Protein AF-A0A3R6YRG7-F1 (afdb_monomer)

Solvent-accessible surface area (backbone atoms only — not comparable to full-atom values): 4990 Å² total; per-residue (Å²): 130,86,57,72,64,61,57,50,51,52,50,24,60,74,69,73,43,83,83,73,52,77,65,51,53,52,50,52,50,54,46,50,57,48,70,79,27,92,85,56,48,76,65,56,54,47,64,72,68,54,92,80,59,68,67,63,54,52,57,50,46,56,60,52,47,54,52,52,50,51,54,50,51,51,55,51,54,59,63,73,76,108

Radius of gyration: 17.35 Å; Cα contacts (8 Å, |Δi|>4): 35; chains: 1; bounding box: 56×29×32 Å

Organism: NCBI:txid1303590

Structure (mmCIF, N/CA/C/O backbone):
data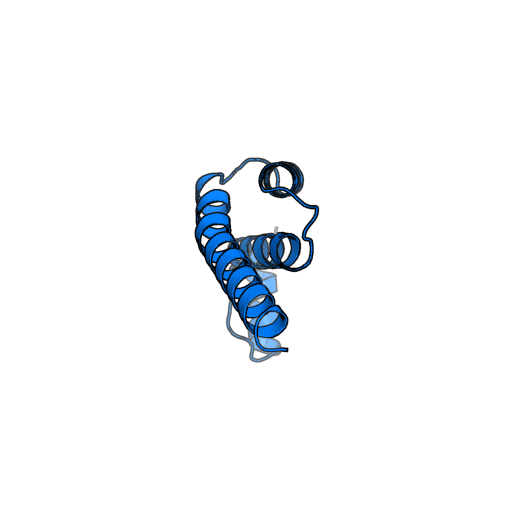_AF-A0A3R6YRG7-F1
#
_entry.id   AF-A0A3R6YRG7-F1
#
loop_
_atom_site.group_PDB
_atom_site.id
_atom_site.type_symbol
_atom_site.label_atom_id
_atom_site.label_alt_id
_atom_site.label_comp_id
_atom_site.label_asym_id
_atom_site.label_entity_id
_atom_site.label_seq_id
_atom_site.pdbx_PDB_ins_code
_atom_site.Cartn_x
_atom_site.Cartn_y
_atom_site.Cartn_z
_atom_site.occupancy
_atom_site.B_iso_or_equiv
_atom_site.auth_seq_id
_atom_site.auth_comp_id
_atom_site.auth_asym_id
_atom_site.auth_atom_id
_atom_site.pdbx_PDB_model_num
ATOM 1 N N . MET A 1 1 ? 25.005 -1.492 -13.301 1.00 49.47 1 MET A N 1
ATOM 2 C CA . MET A 1 1 ? 24.211 -2.382 -12.420 1.00 49.47 1 MET A CA 1
ATOM 3 C C . MET A 1 1 ? 22.985 -2.865 -13.184 1.00 49.47 1 MET A C 1
ATOM 5 O O . MET A 1 1 ? 22.376 -2.033 -13.850 1.00 49.47 1 MET A O 1
ATOM 9 N N . PRO A 1 2 ? 22.615 -4.157 -13.154 1.00 52.62 2 PRO A N 1
ATOM 10 C CA . PRO A 1 2 ? 21.358 -4.586 -13.752 1.00 52.62 2 PRO A CA 1
ATOM 11 C C . PRO A 1 2 ? 20.205 -3.991 -12.934 1.00 52.62 2 PRO A C 1
ATOM 13 O O . PRO A 1 2 ? 20.109 -4.205 -11.730 1.00 52.62 2 PRO A O 1
ATOM 16 N N . GLN A 1 3 ? 19.366 -3.193 -13.592 1.00 75.81 3 GLN A N 1
ATOM 1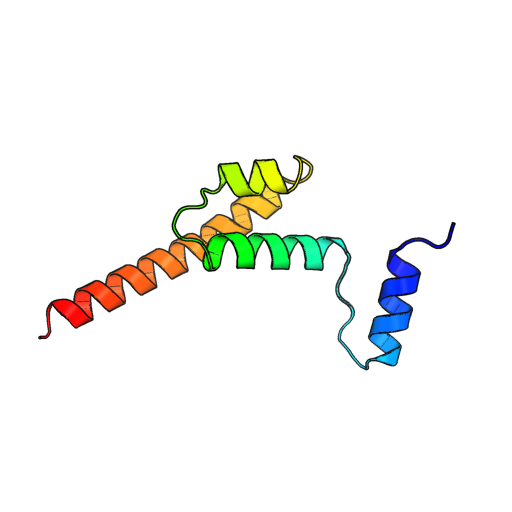7 C CA . GLN A 1 3 ? 18.185 -2.573 -12.991 1.00 75.81 3 GLN A CA 1
ATOM 18 C C . GLN A 1 3 ? 17.286 -3.679 -12.387 1.00 75.81 3 GLN A C 1
ATOM 20 O O . GLN A 1 3 ? 17.035 -4.666 -13.088 1.00 75.81 3 GLN A O 1
ATOM 25 N N . PRO A 1 4 ? 16.748 -3.534 -11.157 1.00 76.50 4 PRO A N 1
ATOM 26 C CA . PRO A 1 4 ? 15.887 -4.531 -10.492 1.00 76.50 4 PRO A CA 1
ATOM 27 C C . PRO A 1 4 ? 14.740 -5.053 -11.373 1.00 76.50 4 PRO A C 1
ATOM 29 O O . PRO A 1 4 ? 14.339 -6.213 -11.301 1.00 76.50 4 PRO A O 1
ATOM 32 N N . ARG A 1 5 ? 14.265 -4.202 -12.288 1.00 82.00 5 ARG A N 1
ATOM 33 C CA . ARG A 1 5 ? 13.263 -4.511 -13.309 1.00 82.00 5 ARG A CA 1
ATOM 34 C C . ARG A 1 5 ? 13.654 -5.667 -14.236 1.00 82.00 5 ARG A C 1
ATOM 36 O O . ARG A 1 5 ? 12.805 -6.482 -14.577 1.00 82.00 5 ARG A O 1
ATOM 43 N N . ASN A 1 6 ? 14.913 -5.749 -14.660 1.00 84.88 6 ASN A N 1
ATOM 44 C CA . ASN A 1 6 ? 15.346 -6.766 -15.623 1.00 84.88 6 ASN A CA 1
ATOM 45 C C . ASN A 1 6 ? 15.359 -8.160 -14.990 1.00 84.88 6 ASN A C 1
ATOM 47 O O . ASN A 1 6 ? 15.002 -9.139 -15.643 1.00 84.88 6 ASN A O 1
ATOM 51 N N . TRP A 1 7 ? 15.720 -8.239 -13.709 1.00 87.25 7 TRP A N 1
ATOM 52 C CA . TRP A 1 7 ? 15.654 -9.476 -12.938 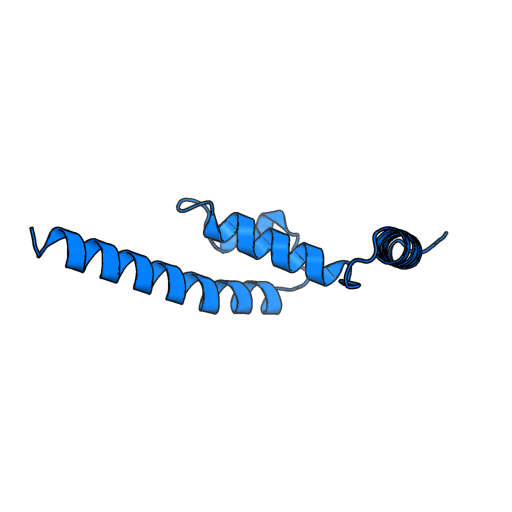1.00 87.25 7 TRP A CA 1
ATOM 53 C C . TRP A 1 7 ? 14.207 -9.927 -12.728 1.00 87.25 7 TRP A C 1
ATOM 55 O O . TRP A 1 7 ? 13.877 -11.075 -13.020 1.00 87.25 7 TRP A O 1
ATOM 65 N N . LEU A 1 8 ? 13.331 -8.994 -12.347 1.00 86.75 8 LEU A N 1
ATOM 66 C CA . LEU A 1 8 ? 11.899 -9.237 -12.184 1.00 86.75 8 LEU A CA 1
ATOM 67 C C . LEU A 1 8 ? 11.257 -9.798 -13.461 1.00 86.75 8 LEU A C 1
ATOM 69 O O . LEU A 1 8 ? 10.568 -10.812 -13.417 1.00 86.75 8 LEU A O 1
ATOM 73 N N . ILE A 1 9 ? 11.530 -9.176 -14.612 1.00 87.75 9 ILE A N 1
ATOM 74 C CA . ILE A 1 9 ? 11.010 -9.629 -15.910 1.00 87.75 9 ILE A CA 1
ATOM 75 C C . ILE A 1 9 ? 11.526 -11.025 -16.249 1.00 87.75 9 ILE A C 1
ATOM 77 O O . ILE A 1 9 ? 10.765 -11.853 -16.747 1.00 87.75 9 ILE A O 1
ATOM 81 N N . LYS A 1 10 ? 12.811 -11.296 -15.995 1.00 90.81 10 LYS A N 1
ATOM 82 C CA . LYS A 1 10 ? 13.406 -12.605 -16.275 1.00 90.81 10 LYS A CA 1
ATOM 83 C C . LYS A 1 10 ? 12.744 -13.699 -15.436 1.00 90.81 10 LYS A C 1
ATOM 85 O O . LYS A 1 10 ? 12.366 -14.722 -15.993 1.00 90.81 10 LYS A O 1
ATOM 90 N N . ILE A 1 11 ? 12.561 -13.469 -14.136 1.00 90.88 11 ILE A N 1
ATOM 91 C CA . ILE A 1 11 ? 11.896 -14.425 -13.240 1.00 90.88 11 ILE A CA 1
ATOM 92 C C . ILE A 1 11 ? 10.430 -14.617 -13.626 1.00 90.88 11 ILE A C 1
ATOM 94 O O . ILE A 1 11 ? 9.998 -15.756 -13.761 1.00 90.88 11 ILE A O 1
ATOM 98 N N . ALA A 1 12 ? 9.679 -13.535 -13.851 1.00 90.56 12 ALA A N 1
ATOM 99 C CA . ALA A 1 12 ? 8.261 -13.621 -14.204 1.00 90.56 12 ALA A CA 1
ATOM 100 C C . ALA A 1 12 ? 8.044 -14.444 -15.482 1.00 90.56 12 ALA A C 1
ATOM 102 O O . ALA A 1 12 ? 7.167 -15.302 -15.521 1.00 90.56 12 ALA A O 1
ATOM 103 N N . LYS A 1 13 ? 8.902 -14.256 -16.496 1.00 91.50 13 LYS A N 1
ATOM 104 C CA . LYS A 1 13 ? 8.872 -15.061 -17.726 1.00 91.50 13 LYS A CA 1
ATOM 105 C C . LYS A 1 13 ? 9.197 -16.534 -17.480 1.00 91.50 13 LYS A C 1
ATOM 107 O O . LYS A 1 13 ? 8.523 -17.389 -18.037 1.00 91.50 13 LYS A O 1
ATOM 112 N N . LEU A 1 14 ? 10.202 -16.834 -16.654 1.00 94.38 14 LEU A N 1
ATOM 113 C CA . LEU A 1 14 ? 10.556 -18.217 -16.303 1.00 94.38 14 LEU A CA 1
ATOM 114 C C . LEU A 1 14 ? 9.439 -18.922 -15.522 1.00 94.38 14 LEU A C 1
ATOM 116 O O . LEU A 1 14 ? 9.218 -20.110 -15.714 1.00 94.38 14 LEU A O 1
ATOM 120 N N . ALA A 1 15 ? 8.732 -18.187 -14.665 1.00 93.25 15 ALA A N 1
ATOM 121 C CA . ALA A 1 15 ? 7.619 -18.695 -13.870 1.00 93.25 15 ALA A CA 1
ATOM 122 C C . ALA A 1 15 ? 6.271 -18.696 -14.620 1.00 93.25 15 ALA A C 1
ATOM 124 O O . ALA A 1 15 ? 5.261 -19.076 -14.036 1.00 93.25 15 ALA A O 1
ATOM 125 N N . ASN A 1 16 ? 6.236 -18.254 -15.884 1.00 94.12 16 ASN A N 1
ATOM 126 C CA . ASN A 1 16 ? 5.013 -18.055 -16.669 1.00 94.12 16 ASN A CA 1
ATOM 127 C C . ASN A 1 16 ? 3.957 -17.180 -15.956 1.00 94.12 16 ASN A C 1
ATOM 129 O O . ASN A 1 16 ? 2.756 -17.437 -16.025 1.00 94.12 16 ASN A O 1
ATOM 133 N N . LEU A 1 17 ? 4.419 -16.147 -15.246 1.00 91.06 17 LEU A N 1
ATOM 134 C CA . LEU A 1 17 ? 3.583 -15.214 -14.495 1.00 91.06 17 LEU A CA 1
ATOM 135 C C . LEU A 1 17 ? 3.396 -13.891 -15.251 1.00 91.06 17 LEU A C 1
ATOM 137 O O . LEU A 1 17 ? 4.299 -13.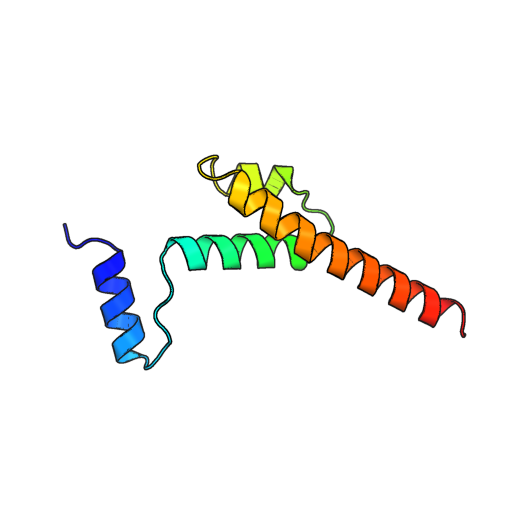450 -15.974 1.00 91.06 17 LEU A O 1
ATOM 141 N N . PRO A 1 18 ? 2.257 -13.204 -15.044 1.00 88.88 18 PRO A N 1
ATOM 142 C CA . PRO A 1 18 ? 2.065 -11.856 -15.558 1.00 88.88 18 PRO A CA 1
ATOM 143 C C . PRO A 1 18 ? 3.135 -10.908 -15.001 1.00 88.88 18 PRO A C 1
ATOM 145 O O . PRO A 1 18 ? 3.501 -10.951 -13.825 1.00 88.88 18 PRO A O 1
ATOM 148 N N . ILE A 1 19 ? 3.649 -10.030 -15.863 1.00 88.62 19 ILE A N 1
ATOM 149 C CA . ILE A 1 19 ? 4.698 -9.081 -15.487 1.00 88.62 19 ILE A CA 1
ATOM 150 C C . ILE A 1 19 ? 4.057 -7.900 -14.758 1.00 88.62 19 ILE A C 1
ATOM 152 O O . ILE A 1 19 ? 3.388 -7.069 -15.369 1.00 88.62 19 ILE A O 1
ATOM 156 N N . ILE A 1 20 ? 4.323 -7.800 -13.460 1.00 86.50 20 ILE A N 1
ATOM 157 C CA . ILE A 1 20 ? 3.934 -6.662 -12.621 1.00 86.50 20 ILE A CA 1
ATOM 158 C C . ILE A 1 20 ? 5.140 -5.721 -12.482 1.00 86.50 20 ILE A C 1
ATOM 160 O O . ILE A 1 20 ? 6.293 -6.145 -12.568 1.00 86.50 20 ILE A O 1
ATOM 164 N N . THR A 1 21 ? 4.907 -4.420 -12.307 1.00 85.88 21 THR A N 1
ATOM 165 C CA . THR A 1 21 ? 5.989 -3.458 -12.044 1.00 85.88 21 THR A CA 1
ATOM 166 C C . THR A 1 21 ? 6.413 -3.499 -10.573 1.00 85.88 21 THR A C 1
ATOM 168 O O . THR A 1 21 ? 5.640 -3.880 -9.700 1.00 85.88 21 THR A O 1
ATOM 171 N N . VAL A 1 22 ? 7.627 -3.034 -10.256 1.00 80.44 22 VAL A N 1
ATOM 172 C CA . VAL A 1 22 ? 8.078 -2.895 -8.854 1.00 80.44 22 VAL A CA 1
ATOM 173 C C . VAL A 1 22 ? 7.129 -1.993 -8.041 1.00 80.44 22 VAL A C 1
ATOM 175 O O . VAL A 1 22 ? 6.869 -2.265 -6.873 1.00 80.44 22 VAL A O 1
ATOM 178 N N . HIS A 1 23 ? 6.547 -0.968 -8.676 1.00 79.00 23 HIS A N 1
ATOM 179 C CA . HIS A 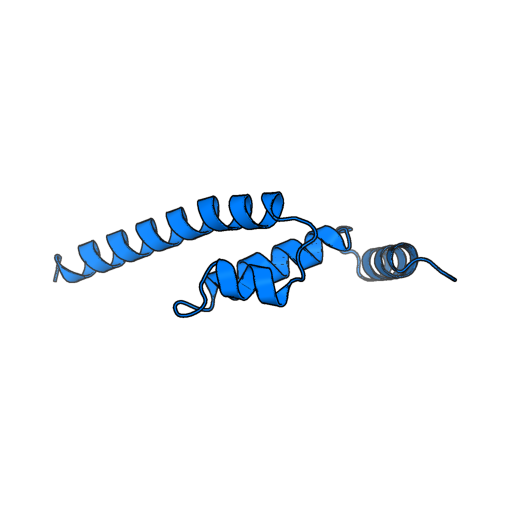1 23 ? 5.518 -0.119 -8.065 1.00 79.00 23 HIS A CA 1
ATOM 180 C C . HIS A 1 23 ? 4.201 -0.876 -7.835 1.00 79.00 23 HIS A C 1
ATOM 182 O O . HIS A 1 23 ? 3.609 -0.742 -6.769 1.00 79.00 23 HIS A O 1
ATOM 188 N N . GLY A 1 24 ? 3.792 -1.751 -8.760 1.00 79.62 24 GLY A N 1
ATOM 189 C CA . GLY A 1 24 ? 2.623 -2.619 -8.587 1.00 79.62 24 GLY A CA 1
ATOM 190 C C . GLY A 1 24 ? 2.722 -3.498 -7.339 1.00 79.62 24 GLY A C 1
ATOM 191 O O . GLY A 1 24 ? 1.793 -3.525 -6.540 1.00 79.62 24 GLY A O 1
ATOM 192 N N . PHE A 1 25 ? 3.884 -4.112 -7.092 1.00 83.06 25 PHE A N 1
ATOM 193 C CA . PHE A 1 25 ? 4.115 -4.869 -5.854 1.00 83.06 25 PHE A CA 1
ATOM 194 C C . PHE A 1 25 ? 3.999 -4.001 -4.596 1.00 83.06 25 PHE A C 1
ATOM 196 O O . PHE A 1 25 ? 3.438 -4.441 -3.592 1.00 83.06 25 PHE A O 1
ATOM 203 N N . ARG A 1 26 ? 4.478 -2.751 -4.649 1.00 79.69 26 ARG A N 1
ATOM 204 C CA . ARG A 1 26 ? 4.334 -1.791 -3.545 1.00 79.69 26 ARG A CA 1
ATOM 205 C C . ARG A 1 26 ? 2.861 -1.461 -3.266 1.00 79.69 26 ARG A C 1
ATOM 207 O O . ARG A 1 26 ? 2.494 -1.344 -2.100 1.00 79.69 26 ARG A O 1
ATOM 214 N N . HIS A 1 27 ? 2.016 -1.362 -4.295 1.00 78.94 27 HIS A N 1
ATOM 215 C CA . HIS A 1 27 ? 0.570 -1.141 -4.137 1.00 78.94 27 HIS A CA 1
ATOM 216 C C . HIS A 1 27 ? -0.148 -2.354 -3.560 1.00 78.94 27 HIS A C 1
ATOM 218 O O . HIS A 1 27 ? -0.942 -2.207 -2.631 1.00 78.94 27 HIS A O 1
ATOM 224 N N . THR A 1 28 ? 0.163 -3.552 -4.056 1.00 83.00 28 THR A N 1
ATOM 225 C CA . THR A 1 28 ? -0.396 -4.795 -3.515 1.00 83.00 28 THR A CA 1
ATOM 226 C C . THR A 1 28 ? -0.041 -4.948 -2.038 1.00 83.00 28 THR A C 1
ATOM 228 O O . THR A 1 28 ? -0.919 -5.225 -1.228 1.00 83.00 28 THR A O 1
ATOM 231 N N . HIS A 1 29 ? 1.213 -4.682 -1.662 1.00 83.31 29 HIS A N 1
ATOM 232 C CA . HIS A 1 29 ? 1.635 -4.725 -0.263 1.00 83.31 29 HIS A CA 1
ATOM 233 C C . HIS A 1 29 ? 0.866 -3.728 0.618 1.00 83.31 29 HIS A C 1
ATOM 235 O O . HIS A 1 29 ? 0.409 -4.097 1.695 1.00 83.31 29 HIS A O 1
ATOM 241 N N . ALA A 1 30 ? 0.701 -2.485 0.158 1.00 78.62 30 ALA A N 1
ATOM 242 C CA . ALA A 1 30 ? -0.038 -1.454 0.886 1.00 78.62 30 ALA A CA 1
ATOM 243 C C . ALA A 1 30 ? -1.512 -1.833 1.101 1.00 78.62 30 ALA A C 1
ATOM 245 O O . ALA A 1 30 ? -2.041 -1.652 2.195 1.00 78.62 30 ALA A O 1
ATOM 246 N N . THR A 1 31 ? -2.142 -2.383 0.061 1.00 77.12 31 THR A N 1
ATOM 247 C CA . THR A 1 31 ? -3.546 -2.811 0.088 1.00 77.12 31 THR A CA 1
ATOM 248 C C . THR A 1 31 ? -3.740 -3.956 1.077 1.00 77.12 31 THR A C 1
ATOM 250 O O . THR A 1 31 ? -4.565 -3.839 1.974 1.00 77.12 31 THR A O 1
ATOM 253 N N . LEU A 1 32 ? -2.923 -5.013 0.986 1.00 81.94 32 LEU A N 1
ATOM 254 C CA . LEU A 1 32 ? -2.997 -6.163 1.898 1.00 81.94 32 LEU A CA 1
ATOM 255 C C . LEU A 1 32 ? -2.769 -5.758 3.355 1.00 81.94 32 LEU A C 1
ATOM 257 O O . LEU A 1 32 ? -3.530 -6.143 4.234 1.00 81.94 32 LEU A O 1
ATOM 261 N N . LEU A 1 33 ? -1.756 -4.930 3.614 1.00 78.31 33 LEU A N 1
ATOM 262 C CA . LEU A 1 33 ? -1.415 -4.512 4.972 1.00 78.31 33 LEU A CA 1
ATOM 263 C C . LEU A 1 33 ? -2.522 -3.667 5.623 1.00 78.31 33 LEU A C 1
ATOM 265 O O . LEU A 1 33 ? -2.696 -3.718 6.840 1.00 78.31 33 LEU A O 1
ATOM 269 N N . TYR A 1 34 ? -3.267 -2.899 4.828 1.00 74.88 34 TYR A N 1
ATOM 270 C CA . TYR A 1 34 ? -4.427 -2.158 5.311 1.00 74.88 34 TYR A CA 1
ATOM 271 C C . TYR A 1 34 ? -5.670 -3.047 5.455 1.00 74.88 34 TYR A C 1
ATOM 273 O O . TYR A 1 34 ? -6.439 -2.866 6.399 1.00 74.88 34 TYR A O 1
ATOM 281 N N . ASP A 1 35 ? -5.891 -3.987 4.539 1.00 76.75 35 ASP A N 1
ATOM 282 C CA . ASP A 1 35 ? -7.081 -4.841 4.544 1.00 76.75 35 ASP A CA 1
ATOM 283 C C . ASP A 1 35 ? -7.039 -5.887 5.669 1.00 76.75 35 ASP A C 1
ATOM 285 O O . ASP A 1 35 ? -7.997 -6.030 6.429 1.00 76.75 35 ASP A O 1
ATOM 289 N N . GLU A 1 36 ? -5.886 -6.531 5.870 1.00 79.62 36 GLU A N 1
ATOM 290 C CA . GLU A 1 36 ? -5.686 -7.559 6.901 1.00 79.62 36 GLU A CA 1
ATOM 291 C C . GLU A 1 36 ? -5.654 -6.996 8.327 1.00 79.62 36 GLU A C 1
ATOM 293 O O . GLU A 1 36 ? -5.792 -7.747 9.294 1.00 79.62 36 GLU A O 1
ATOM 298 N N . ASN A 1 37 ? -5.464 -5.682 8.488 1.00 73.25 37 ASN A N 1
ATOM 299 C CA . ASN A 1 37 ? -5.247 -5.090 9.797 1.00 73.25 37 ASN A CA 1
ATOM 300 C C . ASN A 1 37 ? -6.219 -3.946 10.104 1.00 73.25 37 ASN A C 1
ATOM 302 O O . ASN A 1 37 ? -6.074 -2.810 9.654 1.00 73.25 37 ASN A O 1
ATOM 306 N N . SER A 1 38 ? -7.213 -4.245 10.941 1.00 69.00 38 SER A N 1
ATOM 307 C CA . SER A 1 38 ? -8.238 -3.288 11.365 1.00 69.00 38 SER A CA 1
ATOM 308 C C . SER A 1 38 ? -7.723 -2.195 12.305 1.00 69.00 38 SER A C 1
ATOM 310 O O . SER A 1 38 ? -8.433 -1.214 12.514 1.00 69.00 38 SER A O 1
ATOM 312 N N . THR A 1 39 ? -6.533 -2.352 12.896 1.00 72.69 39 THR A N 1
ATOM 313 C CA . THR A 1 39 ? -5.934 -1.346 13.793 1.00 72.69 39 THR A CA 1
ATOM 314 C C . THR A 1 39 ? -4.917 -0.451 13.093 1.00 72.69 39 THR A C 1
ATOM 316 O O . THR A 1 39 ? -4.538 0.579 13.647 1.00 72.69 39 THR A O 1
ATOM 319 N N . ILE A 1 40 ? -4.498 -0.801 11.874 1.00 73.75 40 ILE A N 1
ATOM 320 C CA . ILE A 1 40 ? -3.572 0.012 11.090 1.00 73.75 40 ILE A CA 1
ATOM 321 C C . ILE A 1 40 ? -4.338 1.140 10.406 1.00 73.75 40 ILE A C 1
ATOM 323 O O . ILE A 1 40 ? -5.285 0.921 9.646 1.00 73.75 40 ILE A O 1
ATOM 327 N N . THR A 1 41 ? -3.896 2.371 10.652 1.00 73.81 41 THR A N 1
ATOM 328 C CA . THR A 1 41 ? -4.467 3.547 10.002 1.00 73.81 41 THR A CA 1
ATOM 329 C C . THR A 1 41 ? -3.771 3.838 8.676 1.00 73.81 41 THR A C 1
ATOM 331 O O . THR A 1 41 ? -2.622 3.464 8.433 1.00 73.81 41 THR A O 1
ATOM 334 N N . ALA A 1 42 ? -4.445 4.607 7.825 1.00 68.94 42 ALA A N 1
ATOM 335 C CA . ALA A 1 42 ? -3.877 5.130 6.588 1.00 68.94 42 ALA A CA 1
ATOM 336 C C . ALA A 1 42 ? -2.542 5.884 6.792 1.00 68.94 42 ALA A C 1
ATOM 338 O O . ALA A 1 42 ? -1.643 5.838 5.949 1.00 68.94 42 ALA A O 1
ATOM 339 N N . LYS A 1 43 ? -2.365 6.556 7.933 1.00 72.81 43 LYS A N 1
ATOM 340 C CA . LYS A 1 43 ? -1.107 7.245 8.254 1.00 72.81 43 LYS A CA 1
ATOM 341 C C . LYS A 1 43 ? 0.031 6.274 8.557 1.00 72.81 43 LYS A C 1
ATOM 343 O O . LYS A 1 43 ? 1.176 6.553 8.205 1.00 72.81 43 LYS A O 1
ATOM 348 N N . ASP A 1 44 ? -0.269 5.133 9.167 1.00 77.12 44 ASP A N 1
ATOM 349 C CA . ASP A 1 44 ? 0.737 4.128 9.513 1.00 77.12 44 ASP A CA 1
ATOM 350 C C . ASP A 1 44 ? 1.299 3.458 8.258 1.00 77.12 44 ASP A C 1
ATOM 352 O O . ASP A 1 44 ? 2.515 3.303 8.121 1.00 77.12 44 ASP A O 1
ATOM 356 N N . VAL A 1 45 ? 0.432 3.154 7.291 1.00 75.19 45 VAL A N 1
ATOM 357 C CA . VAL A 1 45 ? 0.837 2.616 5.985 1.00 75.19 45 VAL A CA 1
ATOM 358 C C . VAL A 1 45 ? 1.637 3.651 5.186 1.00 75.19 45 VAL A C 1
ATOM 360 O O . VAL A 1 45 ? 2.682 3.314 4.627 1.00 75.19 45 VAL A O 1
ATOM 363 N N . GLN A 1 46 ? 1.239 4.931 5.198 1.00 73.56 46 GLN A N 1
ATOM 364 C CA . GLN A 1 46 ? 2.026 6.017 4.588 1.00 73.56 46 GLN A CA 1
ATOM 365 C C . GLN A 1 46 ? 3.434 6.118 5.187 1.00 73.56 46 GLN A C 1
ATOM 367 O O . GLN A 1 46 ? 4.425 6.162 4.451 1.00 73.56 46 GLN A O 1
ATOM 372 N N . LYS A 1 47 ? 3.531 6.089 6.521 1.00 78.88 47 LYS A N 1
ATOM 373 C CA . LYS A 1 47 ? 4.802 6.134 7.251 1.00 78.88 47 LYS A CA 1
ATOM 374 C C . LYS A 1 47 ? 5.674 4.911 6.951 1.00 78.88 47 LYS A C 1
ATOM 376 O O . LYS A 1 47 ? 6.883 5.052 6.783 1.00 78.88 47 LYS A O 1
ATOM 381 N N . ARG A 1 48 ? 5.070 3.722 6.837 1.00 77.56 48 ARG A N 1
ATOM 382 C CA . ARG A 1 48 ? 5.749 2.457 6.504 1.00 77.56 48 ARG A CA 1
ATOM 383 C C . ARG A 1 48 ? 6.323 2.451 5.088 1.00 77.56 48 ARG A C 1
ATOM 385 O O . ARG A 1 48 ? 7.399 1.899 4.879 1.00 77.56 48 ARG A O 1
ATOM 392 N N . LEU A 1 49 ? 5.613 3.041 4.128 1.00 73.94 49 LEU A N 1
ATOM 393 C CA . LEU A 1 49 ? 5.989 3.002 2.714 1.00 73.94 49 LEU A CA 1
ATOM 394 C C . LEU A 1 49 ? 7.025 4.062 2.322 1.00 73.94 49 LEU A C 1
ATOM 396 O O . LEU A 1 49 ? 7.634 3.927 1.264 1.00 73.94 49 LEU A O 1
ATOM 400 N N . GLY A 1 50 ? 7.249 5.090 3.145 1.00 68.00 50 GLY A N 1
ATOM 401 C CA . GLY A 1 50 ? 8.173 6.182 2.830 1.00 68.00 50 GLY A CA 1
ATOM 402 C C . GLY A 1 50 ? 7.592 7.107 1.755 1.00 68.00 50 GLY A C 1
ATOM 403 O O . GLY A 1 50 ? 7.292 6.693 0.636 1.00 68.00 50 GLY A O 1
ATOM 404 N N . HIS A 1 51 ? 7.376 8.368 2.120 1.00 62.91 51 HIS A N 1
ATOM 405 C CA . HIS A 1 51 ? 6.559 9.345 1.397 1.00 62.91 51 HIS A CA 1
ATOM 406 C C . HIS A 1 51 ? 7.120 9.714 0.012 1.00 62.91 51 HIS A C 1
ATOM 408 O O . HIS A 1 51 ? 7.822 10.709 -0.136 1.00 62.91 51 HIS A O 1
ATOM 414 N N . SER A 1 52 ? 6.775 8.952 -1.022 1.00 54.09 52 SER A N 1
ATOM 415 C CA . SER A 1 52 ? 7.026 9.361 -2.414 1.00 54.09 52 SER A CA 1
ATOM 416 C C . SER A 1 52 ? 5.754 9.428 -3.250 1.00 54.09 52 SER A C 1
ATOM 418 O O . SER A 1 52 ? 5.738 10.142 -4.242 1.00 54.09 52 SER A O 1
ATOM 420 N N . ASP A 1 53 ? 4.679 8.743 -2.841 1.00 59.94 53 ASP A N 1
ATOM 421 C CA . ASP A 1 53 ? 3.441 8.708 -3.620 1.00 59.94 53 ASP A CA 1
ATOM 422 C C . ASP A 1 53 ? 2.195 8.692 -2.718 1.00 59.94 53 ASP A C 1
ATOM 424 O O . ASP A 1 53 ? 1.641 7.649 -2.351 1.00 59.94 53 ASP A O 1
ATOM 428 N N . ALA A 1 54 ? 1.795 9.887 -2.279 1.00 58.28 54 ALA A N 1
ATOM 429 C CA . ALA A 1 54 ? 0.598 10.084 -1.465 1.00 58.28 54 ALA A CA 1
ATOM 430 C C . ALA A 1 54 ? -0.688 9.772 -2.251 1.00 58.28 54 ALA A C 1
ATOM 432 O O . ALA A 1 54 ? -1.654 9.286 -1.662 1.00 58.28 54 ALA A O 1
ATOM 433 N N . SER A 1 55 ? -0.673 9.984 -3.569 1.00 61.03 55 SER A N 1
ATOM 434 C CA . SER A 1 55 ? -1.824 9.839 -4.464 1.00 61.03 55 SER A CA 1
ATOM 435 C C . SER A 1 55 ? -2.275 8.389 -4.587 1.00 61.03 55 SER A C 1
ATOM 437 O O . SER A 1 55 ? -3.451 8.079 -4.416 1.00 61.03 55 SER A O 1
ATOM 439 N N . ILE A 1 56 ? -1.326 7.474 -4.786 1.00 63.62 56 ILE A N 1
ATOM 440 C CA . ILE A 1 56 ? -1.582 6.028 -4.759 1.00 63.62 56 ILE A CA 1
ATOM 441 C C . ILE A 1 56 ? -2.162 5.581 -3.424 1.00 63.62 56 ILE A C 1
ATOM 443 O O . ILE A 1 56 ? -3.035 4.718 -3.360 1.00 63.62 56 ILE A O 1
ATOM 447 N N . THR A 1 57 ? -1.632 6.163 -2.354 1.00 62.91 57 THR A N 1
ATOM 448 C CA . THR A 1 57 ? -1.958 5.735 -1.008 1.00 62.91 57 THR A CA 1
ATOM 449 C C . THR A 1 57 ? -3.408 6.113 -0.704 1.00 62.91 57 THR A C 1
ATOM 451 O O . THR A 1 57 ? -4.163 5.285 -0.212 1.00 62.91 57 THR A O 1
ATOM 454 N N . MET A 1 58 ? -3.831 7.307 -1.130 1.00 63.97 58 MET A N 1
ATOM 455 C CA . MET A 1 58 ? -5.213 7.779 -1.038 1.00 63.97 58 MET A CA 1
ATOM 456 C C . MET A 1 58 ? -6.196 6.931 -1.859 1.00 63.97 58 MET A C 1
ATOM 458 O O . MET A 1 58 ? 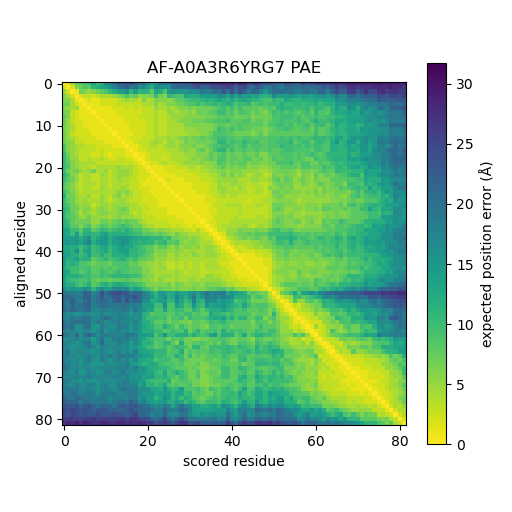-7.243 6.551 -1.344 1.00 63.97 58 MET A O 1
ATOM 462 N N . ASN A 1 59 ? -5.820 6.563 -3.086 1.00 64.75 59 ASN A N 1
ATOM 463 C CA . ASN A 1 59 ? -6.675 5.790 -3.994 1.00 64.75 59 ASN A CA 1
ATOM 464 C C . ASN A 1 59 ? -6.935 4.353 -3.481 1.00 64.75 59 ASN A C 1
ATOM 466 O O . ASN A 1 59 ? -8.037 3.825 -3.599 1.00 64.75 59 ASN A O 1
ATOM 470 N N . ILE A 1 60 ? -5.935 3.725 -2.846 1.00 63.81 60 ILE A N 1
ATOM 471 C CA . ILE A 1 60 ? -6.097 2.418 -2.178 1.00 63.81 60 ILE A CA 1
ATOM 472 C C . ILE A 1 60 ? -7.055 2.530 -0.981 1.00 63.81 60 ILE A C 1
ATOM 474 O O . ILE A 1 60 ? -7.850 1.618 -0.731 1.00 63.81 60 ILE A O 1
ATOM 478 N N . TYR A 1 61 ? -7.001 3.638 -0.237 1.00 64.81 61 TYR A N 1
ATOM 479 C CA . TYR A 1 61 ? -7.863 3.820 0.929 1.00 64.81 61 TYR A CA 1
ATOM 480 C C . TYR A 1 61 ? -9.323 4.018 0.575 1.00 64.81 61 TYR A C 1
ATOM 482 O O . TYR A 1 61 ? -10.149 3.455 1.286 1.00 64.81 61 TYR A O 1
ATOM 490 N N . GLU A 1 62 ? -9.646 4.769 -0.479 1.00 63.50 62 GLU A N 1
ATOM 491 C CA . GLU A 1 62 ? -11.040 4.936 -0.912 1.00 63.50 62 GLU A CA 1
ATOM 492 C C . GLU A 1 62 ? -11.672 3.566 -1.177 1.00 63.50 62 GLU A C 1
ATOM 494 O O . GLU A 1 62 ? -12.627 3.179 -0.505 1.00 63.50 62 GLU A O 1
ATOM 499 N N . HIS A 1 63 ? -11.033 2.751 -2.020 1.00 66.44 63 HIS A N 1
ATOM 500 C CA . HIS A 1 63 ? -11.566 1.437 -2.373 1.00 66.44 63 HIS A CA 1
ATOM 501 C C . HIS A 1 63 ? -11.665 0.466 -1.183 1.00 66.44 63 HIS A C 1
ATOM 503 O O . HIS A 1 63 ? -12.620 -0.305 -1.062 1.00 66.44 63 HIS A O 1
ATOM 509 N N . THR A 1 64 ? -10.677 0.467 -0.286 1.00 65.94 64 THR A N 1
ATOM 510 C CA . THR A 1 64 ? -10.671 -0.485 0.838 1.00 65.94 64 THR A CA 1
ATOM 511 C C . THR A 1 64 ? -11.597 -0.037 1.974 1.00 65.94 64 THR A C 1
ATOM 513 O O . THR A 1 64 ? -12.158 -0.872 2.684 1.00 65.94 64 THR A O 1
ATOM 516 N N . THR A 1 65 ? -11.808 1.272 2.137 1.00 68.94 65 THR A N 1
ATOM 517 C CA . THR A 1 65 ? -12.777 1.818 3.099 1.00 68.94 65 THR A CA 1
ATOM 518 C C . THR A 1 65 ? -14.201 1.449 2.694 1.00 68.94 65 THR A C 1
ATOM 520 O O . THR A 1 65 ? -14.950 0.966 3.543 1.00 68.94 65 THR A O 1
ATOM 523 N N . ASP A 1 66 ? -14.544 1.563 1.409 1.00 72.88 66 ASP A N 1
ATOM 524 C CA . ASP A 1 66 ? -15.857 1.156 0.890 1.00 72.88 66 ASP A CA 1
ATOM 525 C C . ASP A 1 66 ? -16.142 -0.329 1.164 1.00 72.88 66 ASP A C 1
ATOM 527 O O . ASP A 1 66 ? -17.210 -0.688 1.667 1.00 72.88 66 ASP A O 1
ATOM 531 N N . ASN A 1 67 ? -15.150 -1.198 0.936 1.00 72.31 67 ASN A N 1
ATOM 532 C CA . ASN A 1 67 ? -15.258 -2.628 1.241 1.00 72.31 67 ASN A CA 1
ATOM 533 C C . ASN A 1 67 ? -15.421 -2.905 2.745 1.00 72.31 67 ASN A C 1
ATOM 535 O O . ASN A 1 67 ? -16.228 -3.751 3.139 1.00 72.31 67 ASN A O 1
ATOM 539 N N . LYS A 1 68 ? -14.695 -2.188 3.614 1.00 72.31 68 LYS A N 1
ATOM 540 C CA . LYS A 1 68 ? -14.843 -2.314 5.076 1.00 72.31 68 LYS A CA 1
ATOM 541 C C . LYS A 1 68 ? -16.222 -1.858 5.553 1.00 72.31 68 LYS A C 1
ATOM 543 O O . LYS A 1 68 ? -16.802 -2.525 6.411 1.00 72.31 68 LYS A O 1
ATOM 548 N N . ILE A 1 69 ? -16.761 -0.776 4.988 1.00 74.69 69 ILE A N 1
ATOM 549 C CA . ILE A 1 69 ? -18.118 -0.292 5.279 1.00 74.69 69 ILE A CA 1
ATOM 550 C C . ILE A 1 69 ? -19.150 -1.338 4.851 1.00 74.69 69 ILE A C 1
ATOM 552 O O . ILE A 1 69 ? -20.000 -1.710 5.661 1.00 74.69 69 ILE A O 1
ATOM 556 N N . LEU A 1 70 ? -19.038 -1.875 3.634 1.00 77.00 70 LEU A N 1
ATOM 557 C CA . LEU A 1 70 ? -19.934 -2.917 3.131 1.00 77.00 70 LEU A CA 1
ATOM 558 C C . LEU A 1 70 ? -19.904 -4.169 4.021 1.00 77.00 70 LEU A C 1
ATOM 560 O O . LEU A 1 70 ? -20.949 -4.681 4.421 1.00 77.00 70 LEU A O 1
ATOM 564 N N . ASN A 1 71 ? -18.711 -4.629 4.402 1.00 78.19 71 ASN A N 1
ATOM 565 C CA . ASN A 1 71 ? -18.548 -5.779 5.291 1.00 78.19 71 ASN A CA 1
ATOM 566 C C . ASN A 1 71 ? -19.115 -5.525 6.696 1.00 78.19 71 ASN A C 1
ATOM 568 O O . ASN A 1 71 ? -19.708 -6.426 7.292 1.00 78.19 71 ASN A O 1
ATOM 572 N N . ALA A 1 72 ? -18.959 -4.313 7.236 1.00 78.25 72 ALA A N 1
ATOM 573 C CA . ALA A 1 72 ? -19.545 -3.934 8.518 1.00 78.25 72 ALA A CA 1
ATOM 574 C C . ALA A 1 72 ? -21.081 -3.880 8.450 1.00 78.25 72 ALA A C 1
ATOM 576 O O . ALA A 1 72 ? -21.744 -4.379 9.360 1.00 78.25 72 ALA A O 1
ATOM 577 N N . MET A 1 73 ? -21.643 -3.338 7.364 1.00 78.38 73 MET A N 1
ATOM 578 C CA . MET A 1 73 ? -23.089 -3.312 7.117 1.00 78.38 73 MET A CA 1
ATOM 579 C C . MET A 1 73 ? -23.667 -4.723 6.988 1.00 78.38 73 MET A C 1
ATOM 581 O O . MET A 1 73 ? -24.676 -5.028 7.621 1.00 78.38 73 MET A O 1
ATOM 585 N N . ASN A 1 74 ? -23.001 -5.611 6.246 1.00 82.44 74 ASN A N 1
ATOM 586 C CA . ASN A 1 74 ? -23.417 -7.008 6.115 1.00 82.44 74 ASN A CA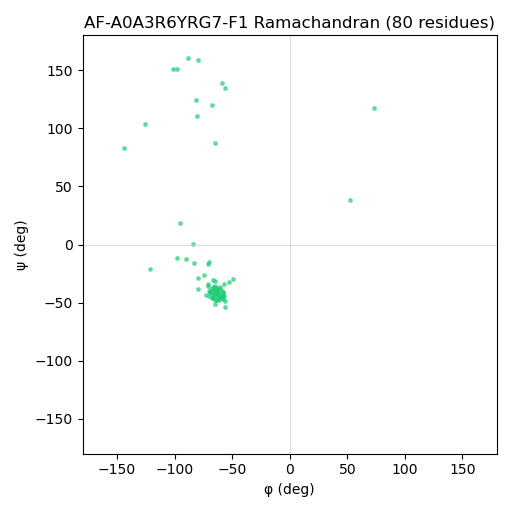 1
ATOM 587 C C . ASN A 1 74 ? -23.402 -7.726 7.472 1.00 82.44 74 ASN A C 1
ATOM 589 O O . ASN A 1 74 ? -24.412 -8.309 7.859 1.00 82.44 74 ASN A O 1
ATOM 593 N N . LYS A 1 75 ? -22.322 -7.588 8.257 1.00 80.69 75 LYS A N 1
ATOM 594 C CA . LYS A 1 75 ? -22.247 -8.149 9.621 1.00 80.69 75 LYS A CA 1
ATOM 595 C C . LYS A 1 75 ? -23.324 -7.593 10.555 1.00 80.69 75 LYS A C 1
ATOM 597 O O . LYS A 1 75 ? -23.829 -8.321 11.409 1.00 80.69 75 LYS A O 1
ATOM 602 N N . PHE A 1 76 ? -23.666 -6.311 10.430 1.00 81.88 76 PHE A N 1
ATOM 603 C CA . PHE A 1 76 ? -24.748 -5.704 11.205 1.00 81.88 76 PHE A CA 1
ATOM 604 C C . PHE A 1 76 ? -26.108 -6.297 10.813 1.00 81.88 76 PHE A C 1
ATOM 606 O O . PHE A 1 76 ? -26.878 -6.681 11.690 1.00 81.88 76 PHE A O 1
ATOM 613 N N . ASN A 1 77 ? -26.388 -6.446 9.518 1.00 80.00 77 ASN A N 1
ATOM 614 C CA . ASN A 1 77 ? -27.639 -7.030 9.026 1.00 80.00 77 ASN A CA 1
ATOM 615 C C . ASN A 1 77 ? -27.789 -8.514 9.397 1.00 80.00 77 ASN A C 1
ATOM 617 O O . ASN A 1 77 ? -28.882 -8.941 9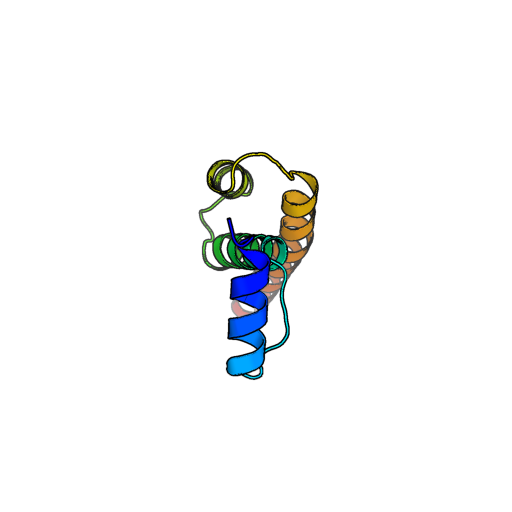.764 1.00 80.00 77 ASN A O 1
ATOM 621 N N . GLU A 1 78 ? -26.711 -9.299 9.366 1.00 77.50 78 GLU A N 1
ATOM 622 C CA . GLU A 1 78 ? -26.721 -10.698 9.821 1.00 77.50 78 GLU A CA 1
ATOM 623 C C . GLU A 1 78 ? -26.995 -10.817 11.325 1.00 77.50 78 GLU A C 1
ATOM 625 O O . GLU A 1 78 ? -27.706 -11.719 11.761 1.00 77.50 78 GLU A O 1
ATOM 630 N N . LYS A 1 79 ? -26.465 -9.889 12.130 1.00 70.00 79 LYS A N 1
ATOM 631 C CA . LYS A 1 79 ? -26.656 -9.890 13.585 1.00 70.00 79 LYS A CA 1
ATOM 632 C C . LYS A 1 79 ? -28.061 -9.446 14.013 1.00 70.00 79 LYS A C 1
ATOM 634 O O . LYS A 1 79 ? -28.489 -9.838 15.089 1.00 70.00 79 LYS A O 1
ATOM 639 N N . ASN A 1 80 ? -28.756 -8.644 13.201 1.00 67.19 80 ASN A N 1
ATOM 640 C CA . ASN A 1 80 ? -30.127 -8.183 13.472 1.00 67.19 80 ASN A CA 1
ATOM 641 C C . ASN A 1 80 ? -31.222 -9.115 12.916 1.00 67.19 80 ASN A C 1
ATOM 643 O O . ASN A 1 80 ? -32.382 -8.957 13.278 1.00 67.19 80 ASN A O 1
ATOM 647 N N . ASN A 1 81 ? -30.876 -10.071 12.047 1.00 57.84 81 ASN A N 1
ATOM 648 C CA . ASN A 1 81 ? -31.798 -11.094 11.527 1.00 57.84 81 ASN A CA 1
ATOM 649 C C . ASN A 1 81 ? -31.737 -12.420 12.317 1.00 57.84 81 ASN A C 1
ATOM 651 O O . ASN A 1 81 ? -32.151 -13.464 11.810 1.00 57.84 81 ASN A O 1
ATOM 655 N N . LYS A 1 82 ? -31.201 -12.393 13.540 1.00 50.59 82 LYS A N 1
ATOM 656 C CA . LYS A 1 82 ? -31.114 -13.529 14.461 1.00 50.59 82 LYS A CA 1
ATOM 657 C C . LYS A 1 82 ? -31.712 -13.142 15.805 1.00 50.59 82 LYS A C 1
ATOM 659 O O . LYS A 1 82 ? -32.364 -14.019 16.408 1.00 50.59 82 LYS A O 1
#

Nearest PDB structures (foldseek):
  1u8b-assembly1_A  TM=4.412E-01  e=2.312E+00  Escherichia coli
  7d3y-assembly1_C  TM=4.368E-01  e=6.512E+00  Oryza sativa Japonica Group

InterPro domains:
  IPR002104 Integrase, catalytic domain [PF00589] (10-67)
  IPR002104 Integrase, catalytic domain [PS51898] (1-74)
  IPR011010 DNA breaking-rejoining enzyme, catalytic core [SSF56349] (8-77)
  IPR013762 Integrase-like, catalytic domain superfamily [G3DSA:1.10.443.10] (3-79)

pLDDT: mean 75.48, std 10.37, range [49.47, 94.38]

Sequence (82 aa):
MPQPRNWLIKIAKL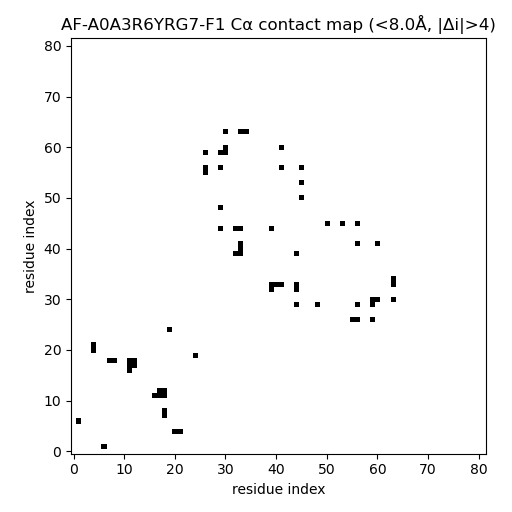ANLPIITVHGFRHTHATLLYDENSTITAKDVQKRLGHSDASITMNIYEHTTDNKILNAMNKFNEKNNK

Secondary structure (DSSP, 8-state):
---HHHHHHHHHHHTT-----HHHHHHHHHHHHHHS-TT--HHHHHHHH-SS-HHHHHHHHHHHHHHHHHHHHHHHHHHH--

Foldseek 3Di:
DPDPLVVQVVVCVVVVHDRDDPVRVLLVVLLCVPLVDPPDDLVNSCVVSDPDPPPSSVVSCVVSVVVVVVVVVVVVVVVVVD

Mean predicted aligned error: 9.72 Å